Protein AF-A0A0B6ZRF8-F1 (afdb_monomer_lite)

Organism: NCBI:txid1028688

Secondary structure (DSSP, 8-state):
----PPP---SSPPPS-TT--EEEEEGGGTEEEEEEEETTEEEEEEEETTSS-EEEEEEEPPPS-GGG-S--EEEEEEEE-SS-EEEEEEETTEEEEE-TTSS-EEEEE-

Foldseek 3Di:
DDDDDDDADWPDDADPAPPQWEWDDDVVQQWIWIWGDDFQKIKIWIAHVNRPDIDIDIAGDDDPDPVPPRFGWRYWYWDDDPVAIWIWIQTPQWIWIAHPRNPDTDDTDD

Structure (mmCIF, N/CA/C/O backbone):
data_AF-A0A0B6ZRF8-F1
#
_entry.id   AF-A0A0B6ZRF8-F1
#
loop_
_atom_site.group_PDB
_atom_site.id
_atom_site.type_symbol
_atom_site.label_atom_id
_atom_site.label_alt_id
_atom_site.label_comp_id
_atom_site.label_asym_id
_atom_site.label_entity_id
_atom_site.label_seq_id
_atom_site.pdbx_PDB_ins_code
_atom_site.Cartn_x
_atom_site.Cartn_y
_atom_site.Cartn_z
_atom_site.occupancy
_atom_site.B_iso_or_equiv
_atom_site.auth_seq_id
_atom_site.auth_comp_id
_atom_site.auth_asym_id
_atom_site.auth_atom_id
_atom_site.pdbx_PDB_model_num
ATOM 1 N N . MET A 1 1 ? -26.288 -4.808 10.822 1.00 72.69 1 MET A N 1
ATOM 2 C CA . MET A 1 1 ? -26.408 -3.333 10.774 1.00 72.69 1 MET A CA 1
ATOM 3 C C . MET A 1 1 ? -25.100 -2.776 10.232 1.00 72.69 1 MET A C 1
ATOM 5 O O . MET A 1 1 ? -24.057 -3.217 10.697 1.00 72.69 1 MET A O 1
ATOM 9 N N . PHE A 1 2 ? -25.133 -1.889 9.236 1.00 82.50 2 PHE A N 1
ATOM 10 C CA . PHE A 1 2 ? -23.924 -1.229 8.728 1.00 82.50 2 PHE A CA 1
ATOM 11 C C . PHE A 1 2 ? -23.374 -0.268 9.793 1.00 82.50 2 PHE A C 1
ATOM 13 O O . PHE A 1 2 ? -24.139 0.514 10.357 1.00 82.50 2 PHE A O 1
ATOM 20 N N . ARG A 1 3 ? -22.069 -0.334 10.075 1.00 81.56 3 ARG A N 1
ATOM 21 C CA . ARG A 1 3 ? -21.357 0.650 10.900 1.00 81.56 3 ARG A CA 1
ATOM 22 C C . ARG A 1 3 ? -20.387 1.412 10.009 1.00 81.56 3 ARG A C 1
ATOM 24 O O . ARG A 1 3 ? -19.637 0.804 9.254 1.00 81.56 3 ARG A O 1
ATOM 31 N N . LYS A 1 4 ? -20.452 2.740 10.082 1.00 81.38 4 LYS A N 1
ATOM 32 C CA . LYS A 1 4 ? -19.541 3.631 9.371 1.00 81.38 4 LYS A CA 1
ATOM 33 C C . LYS A 1 4 ? -18.338 3.903 10.266 1.00 81.38 4 LYS A C 1
ATOM 35 O O . LYS A 1 4 ? -18.495 4.556 11.295 1.00 81.38 4 LYS A O 1
ATOM 40 N N . ASP A 1 5 ? -17.173 3.424 9.853 1.00 78.62 5 ASP A N 1
ATOM 41 C CA . ASP A 1 5 ? -15.917 3.714 10.540 1.00 78.62 5 ASP A CA 1
ATOM 42 C C . ASP A 1 5 ? -15.386 5.111 10.184 1.00 78.62 5 ASP A C 1
ATOM 44 O O . ASP A 1 5 ? -15.842 5.765 9.236 1.00 78.62 5 ASP A O 1
ATOM 48 N N . VAL A 1 6 ? -14.423 5.581 10.978 1.00 82.44 6 VAL A N 1
ATOM 49 C CA . VAL A 1 6 ? -13.755 6.871 10.776 1.00 82.44 6 VAL A CA 1
ATOM 50 C C . VAL A 1 6 ? -13.011 6.858 9.431 1.00 82.44 6 VAL A C 1
ATOM 52 O O . VAL A 1 6 ? -12.308 5.890 9.130 1.00 82.44 6 VAL A O 1
ATOM 55 N N . PRO A 1 7 ? -13.145 7.907 8.597 1.00 84.44 7 PRO A N 1
ATOM 56 C CA . PRO A 1 7 ? -12.428 7.975 7.331 1.00 84.44 7 PRO A CA 1
ATOM 57 C C . PRO A 1 7 ? -10.915 8.086 7.552 1.00 84.44 7 PRO A C 1
ATOM 59 O O . PRO A 1 7 ? -10.445 8.825 8.414 1.00 84.44 7 PRO A O 1
ATOM 62 N N . ILE A 1 8 ? -10.150 7.393 6.711 1.00 85.38 8 ILE A N 1
ATOM 63 C CA . ILE A 1 8 ? -8.686 7.431 6.718 1.00 85.38 8 ILE A CA 1
ATOM 64 C C . ILE A 1 8 ? -8.222 8.458 5.687 1.00 85.38 8 ILE A C 1
ATOM 66 O O . ILE A 1 8 ? -8.418 8.283 4.483 1.00 85.38 8 ILE A O 1
ATOM 70 N N . THR A 1 9 ? -7.592 9.533 6.155 1.00 83.12 9 THR A N 1
ATOM 71 C CA . THR A 1 9 ? -7.057 10.576 5.274 1.00 83.12 9 THR A CA 1
ATOM 72 C C . THR A 1 9 ? -5.797 10.088 4.563 1.00 83.12 9 THR A C 1
ATOM 74 O O . THR A 1 9 ? -4.871 9.572 5.187 1.00 83.12 9 THR A O 1
ATOM 77 N N . MET A 1 10 ? -5.731 10.302 3.249 1.00 80.81 10 MET A N 1
ATOM 78 C CA . MET A 1 10 ? -4.545 10.034 2.433 1.00 80.81 10 MET A CA 1
ATOM 79 C C . MET A 1 10 ? -3.969 11.336 1.877 1.00 80.81 10 MET A C 1
ATOM 81 O O . MET A 1 10 ? -4.696 12.294 1.631 1.00 80.81 10 MET A O 1
ATOM 85 N N . LYS A 1 11 ? -2.654 11.357 1.633 1.00 83.94 11 LYS A N 1
ATOM 86 C CA . LYS A 1 11 ? -1.958 12.532 1.078 1.00 83.94 11 LYS A CA 1
ATOM 87 C C . LYS A 1 11 ? -2.309 12.818 -0.386 1.00 83.94 11 LYS A C 1
ATOM 89 O O . LYS A 1 11 ? -2.065 13.919 -0.863 1.00 83.94 11 LYS A O 1
ATOM 94 N N . SER A 1 12 ? -2.831 11.832 -1.113 1.00 90.31 12 SER A N 1
ATOM 95 C CA . SER A 1 12 ? -3.210 11.972 -2.521 1.00 90.31 12 SER A CA 1
ATOM 96 C C . SER A 1 12 ? -4.337 11.006 -2.894 1.00 90.31 12 SER A C 1
ATOM 98 O O . SER A 1 12 ? -4.675 10.103 -2.127 1.00 90.31 12 SER A O 1
ATOM 100 N N . SER A 1 13 ? -4.946 11.230 -4.060 1.00 91.12 13 SER A N 1
ATOM 101 C CA . SER A 1 13 ? -6.065 10.435 -4.570 1.00 91.12 13 SER A CA 1
ATOM 102 C C . SER A 1 13 ? -5.639 9.045 -5.052 1.00 91.12 13 SER A C 1
ATOM 104 O O . SER A 1 13 ? -4.471 8.802 -5.346 1.00 91.12 13 SER A O 1
ATOM 106 N N . ALA A 1 14 ? -6.597 8.133 -5.191 1.00 94.12 14 ALA A N 1
ATOM 107 C CA . ALA A 1 14 ? -6.363 6.841 -5.825 1.00 94.12 14 ALA A CA 1
ATOM 108 C C . ALA A 1 14 ? -6.304 6.974 -7.357 1.00 94.12 14 ALA A C 1
ATOM 110 O O . ALA A 1 14 ? -7.119 7.678 -7.954 1.00 94.12 14 ALA A O 1
ATOM 111 N N . SER A 1 15 ? -5.386 6.255 -8.002 1.00 95.25 15 SER A N 1
ATOM 112 C CA . SER A 1 15 ? -5.455 5.989 -9.442 1.00 95.25 15 SER A CA 1
ATOM 113 C C . SER A 1 15 ? -6.697 5.163 -9.782 1.00 95.25 15 SER A C 1
ATOM 115 O O . SER A 1 15 ? -7.099 4.290 -9.006 1.00 95.25 15 SER A O 1
ATOM 117 N N . SER A 1 16 ? -7.245 5.377 -10.981 1.00 94.62 16 SER A N 1
ATOM 118 C CA . SER A 1 16 ? -8.311 4.540 -11.540 1.00 94.62 16 SER A CA 1
ATOM 119 C C . SER A 1 16 ? -7.724 3.225 -12.068 1.00 94.62 16 SER A C 1
ATOM 121 O O . SER A 1 16 ? -7.468 3.063 -13.258 1.00 94.62 16 SER A O 1
ATOM 123 N N . LEU A 1 17 ? -7.416 2.318 -11.141 1.00 94.25 17 LEU A N 1
ATOM 124 C CA . LEU A 1 17 ? -6.895 0.976 -11.396 1.00 94.25 17 LEU A CA 1
ATOM 125 C C . LEU A 1 17 ? -7.856 -0.050 -10.795 1.00 94.25 17 LEU A C 1
ATOM 127 O O . LEU A 1 17 ? -8.411 0.158 -9.712 1.00 94.25 17 LEU A O 1
ATOM 131 N N . CYS A 1 18 ? -8.032 -1.178 -11.478 1.00 92.19 18 CYS A N 1
ATOM 132 C CA . CYS A 1 18 ? -8.813 -2.285 -10.937 1.00 92.19 18 CYS A CA 1
ATOM 133 C C . CYS A 1 18 ? -8.136 -2.823 -9.668 1.00 92.19 18 CYS A C 1
ATOM 135 O O . CYS A 1 18 ? -6.920 -2.991 -9.637 1.00 92.19 18 CYS A O 1
ATOM 137 N N . ASN A 1 19 ? -8.918 -3.109 -8.622 1.00 91.94 19 ASN A N 1
ATOM 138 C CA . ASN A 1 19 ? -8.425 -3.701 -7.369 1.00 91.94 19 ASN A CA 1
ATOM 139 C C . ASN A 1 19 ? -7.272 -2.928 -6.689 1.00 91.94 19 ASN A C 1
ATOM 141 O O . ASN A 1 19 ? -6.426 -3.537 -6.023 1.00 91.94 19 ASN A O 1
ATOM 145 N N . ASN A 1 20 ? -7.258 -1.595 -6.833 1.00 95.56 20 ASN A N 1
ATOM 146 C CA . ASN A 1 20 ? -6.185 -0.717 -6.349 1.00 95.56 20 ASN A CA 1
ATOM 147 C C . ASN A 1 20 ? -6.035 -0.699 -4.815 1.00 95.56 20 ASN A C 1
ATOM 149 O O . ASN A 1 20 ? -4.945 -0.478 -4.295 1.00 95.56 20 ASN A O 1
ATOM 153 N N . LEU A 1 21 ? -7.114 -0.953 -4.071 1.00 95.06 21 LEU A N 1
ATOM 154 C CA . LEU A 1 21 ? -7.039 -1.048 -2.617 1.00 95.06 21 LEU A CA 1
ATOM 155 C C . LEU A 1 21 ? -6.389 -2.374 -2.201 1.00 95.06 21 LEU A C 1
ATOM 157 O O . LEU A 1 21 ? -6.848 -3.463 -2.561 1.00 95.06 21 LEU A O 1
ATOM 161 N N . SER A 1 22 ? -5.330 -2.286 -1.405 1.00 96.38 22 SER A N 1
ATOM 162 C CA . SER A 1 22 ? -4.766 -3.413 -0.670 1.00 96.38 22 SER A CA 1
ATOM 163 C C . SER A 1 22 ? -4.874 -3.165 0.823 1.00 96.38 22 SER A C 1
ATOM 165 O O . SER A 1 22 ? -4.655 -2.045 1.277 1.00 96.38 22 SER A O 1
ATOM 167 N N . VAL A 1 23 ? -5.175 -4.219 1.578 1.00 94.69 23 VAL A N 1
ATOM 168 C CA . VAL A 1 23 ? -5.328 -4.168 3.034 1.00 94.69 23 VAL A CA 1
ATOM 169 C C . VAL A 1 23 ? -4.451 -5.244 3.661 1.00 94.69 23 VAL A C 1
ATOM 171 O O . VAL A 1 23 ? -4.429 -6.375 3.180 1.00 94.69 23 VAL A O 1
ATOM 174 N N . TYR A 1 24 ? -3.734 -4.893 4.723 1.00 95.50 24 TYR A N 1
ATOM 175 C CA . TYR A 1 24 ? -2.912 -5.810 5.503 1.00 95.50 24 TYR A CA 1
ATOM 176 C C . TYR A 1 24 ? -3.113 -5.583 6.999 1.00 95.50 24 TYR A C 1
ATOM 178 O O . TYR A 1 24 ? -2.835 -4.506 7.529 1.00 95.50 24 TYR A O 1
ATOM 186 N N . VAL A 1 25 ? -3.610 -6.618 7.672 1.00 94.00 25 VAL A N 1
ATOM 187 C CA . VAL A 1 25 ? -3.986 -6.592 9.087 1.00 94.00 25 VAL A CA 1
ATOM 188 C C . VAL A 1 25 ? -2.893 -7.269 9.908 1.00 94.00 25 VAL A C 1
ATOM 190 O O . VAL A 1 25 ? -2.612 -8.445 9.698 1.00 94.00 25 VAL A O 1
ATOM 193 N N . LEU A 1 26 ? -2.302 -6.549 10.864 1.00 92.12 26 LEU A N 1
ATOM 194 C CA . LEU A 1 26 ? -1.451 -7.141 11.900 1.00 92.12 26 LEU A CA 1
ATOM 195 C C . LEU A 1 26 ? -2.225 -7.145 13.212 1.00 92.12 26 LEU A C 1
ATOM 197 O O . LEU A 1 26 ? -2.161 -6.188 13.989 1.00 92.12 26 LEU A O 1
ATOM 201 N N . SER A 1 27 ? -2.939 -8.238 13.465 1.00 88.69 27 SER A N 1
ATOM 202 C CA . SER A 1 27 ? -3.758 -8.402 14.670 1.00 88.69 27 SER A CA 1
ATOM 203 C C . SER A 1 27 ? -2.935 -8.273 15.954 1.00 88.69 27 SER A C 1
ATOM 205 O O . SER A 1 27 ? -3.363 -7.598 16.887 1.00 88.69 27 SER A O 1
ATOM 207 N N . GLU A 1 28 ? -1.719 -8.828 15.975 1.00 90.38 28 GLU A N 1
ATOM 208 C CA . GLU A 1 28 ? -0.796 -8.759 17.121 1.00 90.38 28 GLU A CA 1
ATOM 209 C C . GLU A 1 28 ? -0.420 -7.321 17.498 1.00 90.38 28 GLU A C 1
ATOM 211 O O . GLU A 1 28 ? -0.221 -7.011 18.669 1.00 90.38 28 GLU A O 1
ATOM 216 N N . LYS A 1 29 ? -0.366 -6.424 16.505 1.00 90.12 29 LYS A N 1
ATOM 217 C CA . LYS A 1 29 ? -0.043 -5.004 16.690 1.00 90.12 29 LYS A CA 1
ATOM 218 C C . LYS A 1 29 ? -1.276 -4.104 16.712 1.00 90.12 29 LYS A C 1
ATOM 220 O O . LYS A 1 29 ? -1.121 -2.889 16.767 1.00 90.12 29 LYS A O 1
ATOM 225 N N . ARG A 1 30 ? -2.488 -4.675 16.637 1.00 92.19 30 ARG A N 1
ATOM 226 C CA . ARG A 1 30 ? -3.750 -3.927 16.492 1.00 92.19 30 ARG A CA 1
ATOM 227 C C . ARG A 1 30 ? -3.665 -2.868 15.386 1.00 92.19 30 ARG A C 1
ATOM 229 O O . ARG A 1 30 ? -4.105 -1.732 15.557 1.00 92.19 30 ARG A O 1
ATOM 236 N N . GLN A 1 31 ? -3.075 -3.248 14.251 1.00 92.69 31 GLN A N 1
ATOM 237 C CA . GLN A 1 31 ? -2.728 -2.331 13.167 1.00 92.69 31 GLN A CA 1
ATOM 238 C C . GLN A 1 31 ? -3.360 -2.764 11.840 1.00 92.69 31 GLN A C 1
ATOM 240 O O . GLN A 1 31 ? -3.301 -3.932 11.451 1.00 92.69 31 GLN A O 1
ATOM 245 N N . LEU A 1 32 ? -3.922 -1.794 11.126 1.00 93.31 32 LEU A N 1
ATOM 246 C CA . LEU A 1 32 ? -4.490 -1.910 9.789 1.00 93.31 32 LEU A CA 1
ATOM 247 C C . LEU A 1 32 ? -3.640 -1.091 8.823 1.00 93.31 32 LEU A C 1
ATOM 249 O O . LEU A 1 32 ? -3.441 0.104 9.022 1.00 93.31 32 LEU A O 1
ATOM 253 N N . ASN A 1 33 ? -3.139 -1.722 7.770 1.00 94.31 33 ASN A N 1
ATOM 254 C CA . ASN A 1 33 ? -2.362 -1.048 6.739 1.00 94.31 33 ASN A CA 1
ATOM 255 C C . ASN A 1 33 ? -3.136 -1.063 5.434 1.00 94.31 33 ASN A C 1
ATOM 257 O O . ASN A 1 33 ? -3.636 -2.102 5.008 1.00 94.31 33 ASN A O 1
ATOM 261 N N . TYR A 1 34 ? -3.195 0.090 4.789 1.00 94.62 34 TYR A N 1
ATOM 262 C CA . TYR A 1 34 ? -3.857 0.293 3.514 1.00 94.62 34 TYR A CA 1
ATOM 263 C C . TYR A 1 34 ? -2.826 0.771 2.514 1.00 94.62 34 TYR A C 1
ATOM 265 O O . TYR A 1 34 ? -2.047 1.662 2.835 1.00 94.62 34 TYR A O 1
ATOM 273 N N . ALA A 1 35 ? -2.816 0.195 1.318 1.00 95.94 35 ALA A N 1
ATOM 274 C CA . ALA A 1 35 ? -1.987 0.658 0.215 1.00 95.94 35 ALA A CA 1
ATOM 275 C C . ALA A 1 35 ? -2.869 0.954 -0.991 1.00 95.94 35 ALA A C 1
ATOM 277 O O . ALA A 1 35 ? -3.758 0.168 -1.324 1.00 95.94 35 ALA A O 1
ATOM 278 N N . VAL A 1 36 ? -2.612 2.096 -1.622 1.00 96.25 36 VAL A N 1
ATOM 279 C CA . VAL A 1 36 ? -3.326 2.565 -2.808 1.00 96.25 36 VAL A CA 1
ATOM 280 C C . VAL A 1 36 ? -2.337 3.243 -3.746 1.00 96.25 36 VAL A C 1
ATOM 282 O O . VAL A 1 36 ? -1.591 4.138 -3.345 1.00 96.25 36 VAL A O 1
ATOM 285 N N . VAL A 1 37 ? -2.350 2.852 -5.014 1.00 96.62 37 VAL A N 1
ATOM 286 C CA . VAL A 1 37 ? -1.526 3.463 -6.057 1.00 96.62 37 VAL A CA 1
ATOM 287 C C . VAL A 1 37 ? -2.049 4.857 -6.407 1.00 96.62 37 VAL A C 1
ATOM 289 O O . VAL A 1 37 ? -3.252 5.039 -6.612 1.00 96.62 37 VAL A O 1
ATOM 292 N N . HIS A 1 38 ? -1.129 5.814 -6.532 1.00 94.56 38 HIS A N 1
ATOM 293 C CA . HIS A 1 38 ? -1.320 7.158 -7.072 1.00 94.56 38 HIS A CA 1
ATOM 294 C C . HIS A 1 38 ? -0.246 7.448 -8.129 1.00 94.56 38 HIS A C 1
ATOM 296 O O . HIS A 1 38 ? 0.886 7.804 -7.803 1.00 94.56 38 HIS A O 1
ATOM 302 N N . LYS A 1 39 ? -0.600 7.332 -9.411 1.00 91.75 39 LYS A N 1
ATOM 303 C CA . LYS A 1 39 ? 0.320 7.478 -10.553 1.00 91.75 39 LYS A CA 1
ATOM 304 C C . LYS A 1 39 ? 1.559 6.573 -10.401 1.00 91.75 39 LYS A C 1
ATOM 306 O O . LYS A 1 39 ? 1.436 5.358 -10.480 1.00 91.75 39 LYS A O 1
ATOM 311 N N . SER A 1 40 ? 2.735 7.158 -10.176 1.00 91.12 40 SER A N 1
ATOM 312 C CA . SER A 1 40 ? 4.017 6.467 -9.977 1.00 91.12 40 SER A CA 1
ATOM 313 C C . SER A 1 40 ? 4.363 6.204 -8.505 1.00 91.12 40 SER A C 1
ATOM 315 O O . SER A 1 40 ? 5.478 5.791 -8.184 1.00 91.12 40 SER A O 1
ATOM 317 N N . LEU A 1 41 ? 3.439 6.519 -7.598 1.00 93.50 41 LEU A N 1
ATOM 318 C CA . LEU A 1 41 ? 3.601 6.442 -6.152 1.00 93.50 41 LEU A CA 1
ATOM 319 C C . LEU A 1 41 ? 2.601 5.454 -5.560 1.00 93.50 41 LEU A C 1
ATOM 321 O O . LEU A 1 41 ? 1.556 5.168 -6.145 1.00 93.50 41 LEU A O 1
ATOM 325 N N . VAL A 1 42 ? 2.880 5.001 -4.344 1.00 95.56 42 VAL A N 1
ATOM 326 C CA . VAL A 1 42 ? 1.928 4.247 -3.525 1.00 95.56 42 VAL A CA 1
ATOM 327 C C . VAL A 1 42 ? 1.738 4.973 -2.206 1.00 95.56 42 VAL A C 1
ATOM 329 O O . VAL A 1 42 ? 2.698 5.206 -1.475 1.00 95.56 42 VAL A O 1
ATOM 332 N N . ASN A 1 43 ? 0.501 5.347 -1.894 1.00 95.06 43 ASN A N 1
ATOM 333 C CA . ASN A 1 43 ? 0.147 5.831 -0.567 1.00 95.06 43 ASN A CA 1
ATOM 334 C C . ASN A 1 43 ? -0.040 4.628 0.343 1.00 95.06 43 ASN A C 1
ATOM 336 O O . ASN A 1 43 ? -0.815 3.732 0.0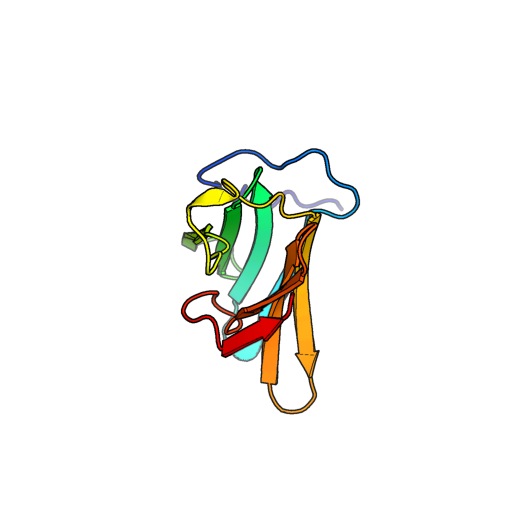14 1.00 95.06 43 ASN A O 1
ATOM 340 N N . VAL A 1 44 ? 0.635 4.640 1.487 1.00 94.81 44 VAL A N 1
ATOM 341 C CA . VAL A 1 44 ? 0.423 3.674 2.558 1.00 94.81 44 VAL A CA 1
ATOM 342 C C . VAL A 1 44 ? -0.099 4.412 3.780 1.00 94.81 44 VAL A C 1
ATOM 344 O O . VAL A 1 44 ? 0.521 5.374 4.234 1.00 94.81 44 VAL A O 1
ATOM 347 N N 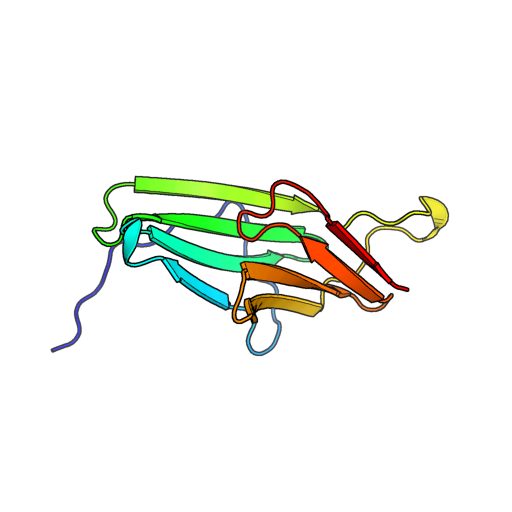. ALA A 1 45 ? -1.241 3.973 4.297 1.00 93.44 45 ALA A N 1
ATOM 348 C CA . ALA A 1 45 ? -1.816 4.461 5.540 1.00 93.44 45 ALA A CA 1
ATOM 349 C C . ALA A 1 45 ? -1.797 3.341 6.581 1.00 93.44 45 ALA A C 1
ATOM 351 O O . ALA A 1 45 ? -2.333 2.264 6.339 1.00 93.44 45 ALA A O 1
ATOM 352 N N . CYS A 1 46 ? -1.192 3.608 7.731 1.00 92.88 46 CYS A N 1
ATOM 353 C CA . CYS A 1 46 ? -1.144 2.716 8.878 1.00 92.88 46 CYS A CA 1
ATOM 354 C C . CYS A 1 46 ? -2.074 3.284 9.951 1.00 92.88 46 CYS A C 1
ATOM 356 O O . CYS A 1 46 ? -1.801 4.354 10.498 1.00 92.88 46 CYS A O 1
ATOM 358 N N . ALA A 1 47 ? -3.168 2.586 10.227 1.00 92.06 47 ALA A N 1
ATOM 359 C CA . ALA A 1 47 ? -4.164 2.948 11.222 1.00 92.06 47 ALA A CA 1
ATOM 360 C C . ALA A 1 47 ? -4.176 1.944 12.378 1.00 92.06 47 ALA A C 1
ATOM 362 O O . ALA A 1 47 ? -3.874 0.765 12.188 1.00 92.06 47 ALA A O 1
ATOM 363 N N . THR A 1 48 ? -4.558 2.379 13.573 1.00 91.06 48 THR A N 1
ATOM 364 C CA . THR A 1 48 ? -4.929 1.448 14.648 1.00 91.06 48 THR A CA 1
ATOM 365 C C . THR A 1 48 ? -6.296 0.823 14.365 1.00 91.06 48 THR A C 1
ATOM 367 O O . THR A 1 48 ? -7.138 1.419 13.696 1.00 91.06 48 THR A O 1
ATOM 370 N N . THR A 1 49 ? -6.551 -0.386 14.872 1.00 87.62 49 THR A N 1
ATOM 371 C CA . THR A 1 49 ? -7.834 -1.091 14.659 1.00 87.62 49 THR A CA 1
ATOM 372 C C . THR A 1 49 ? -9.041 -0.377 15.265 1.00 87.62 49 THR A C 1
ATOM 374 O O . THR A 1 49 ? -10.168 -0.672 14.890 1.00 87.62 49 THR A O 1
ATOM 377 N N . ASP A 1 50 ? -8.819 0.535 16.211 1.00 85.00 50 ASP A N 1
ATOM 378 C CA . ASP A 1 50 ? -9.848 1.396 16.803 1.00 85.00 50 ASP A CA 1
ATOM 379 C C . ASP A 1 50 ? -10.009 2.745 16.074 1.00 85.00 50 ASP A C 1
ATOM 381 O O . ASP A 1 50 ? -10.850 3.555 16.456 1.00 85.00 50 ASP A O 1
ATOM 385 N N . GLY A 1 51 ? -9.205 3.002 15.035 1.00 80.19 51 GLY A N 1
ATOM 386 C CA . GLY A 1 51 ? -9.251 4.224 14.232 1.00 80.19 51 GLY A CA 1
ATOM 387 C C . GLY A 1 51 ? -8.753 5.488 14.939 1.00 80.19 51 GLY A C 1
ATOM 388 O O . GLY A 1 51 ? -8.898 6.577 14.388 1.00 80.19 51 GLY A O 1
ATOM 389 N N . THR A 1 52 ? -8.171 5.375 16.138 1.00 86.00 52 THR A N 1
ATOM 390 C CA . THR A 1 52 ? -7.726 6.534 16.936 1.00 86.00 52 THR A CA 1
ATOM 391 C C . THR A 1 52 ? -6.491 7.223 16.365 1.00 86.00 52 THR A C 1
ATOM 393 O O . THR A 1 52 ? -6.321 8.430 16.539 1.00 86.00 52 THR A O 1
ATOM 396 N N . SER A 1 53 ? -5.633 6.479 15.665 1.00 89.12 53 SER A N 1
ATOM 397 C CA . SER A 1 53 ? -4.431 7.019 15.041 1.00 89.12 53 SER A CA 1
ATOM 398 C C . SER A 1 53 ? -4.301 6.547 13.601 1.00 89.12 53 SER A C 1
ATOM 400 O O . SER A 1 53 ? -4.588 5.396 13.274 1.00 89.12 53 SER A O 1
ATOM 402 N N . VAL A 1 54 ? -3.850 7.460 12.740 1.00 90.00 54 VAL A N 1
ATOM 403 C CA . VAL A 1 54 ? -3.538 7.190 11.338 1.00 90.00 54 VAL A CA 1
ATOM 404 C C . VAL A 1 54 ? -2.229 7.883 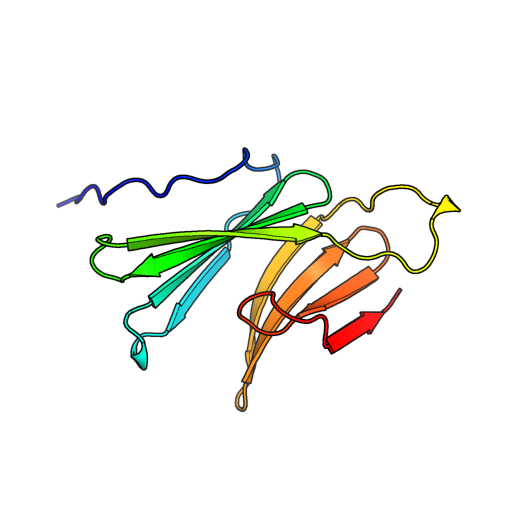10.997 1.00 90.00 54 VAL A C 1
ATOM 406 O O . VAL A 1 54 ? -2.077 9.087 11.193 1.00 90.00 54 VAL A O 1
ATOM 409 N N . THR A 1 55 ? -1.289 7.131 10.438 1.00 91.06 55 THR A N 1
ATOM 410 C CA . THR A 1 55 ? -0.032 7.655 9.900 1.00 91.06 55 THR A CA 1
ATOM 411 C C . THR A 1 55 ? 0.057 7.336 8.415 1.00 91.06 55 THR A C 1
ATOM 413 O O . THR A 1 55 ? -0.258 6.231 7.983 1.00 91.06 55 THR A O 1
ATOM 416 N N . GLY A 1 56 ? 0.440 8.325 7.607 1.00 91.00 56 GLY A N 1
ATOM 417 C CA . GLY A 1 56 ? 0.477 8.204 6.151 1.00 91.00 56 GLY A CA 1
ATOM 418 C C . GLY A 1 56 ? 1.878 8.411 5.591 1.00 91.00 56 GLY A C 1
ATOM 419 O O . GLY A 1 56 ? 2.529 9.421 5.881 1.00 91.00 56 GLY A O 1
ATOM 420 N N . ARG A 1 57 ? 2.314 7.508 4.714 1.00 91.56 57 ARG A N 1
ATOM 421 C CA . ARG A 1 57 ? 3.564 7.618 3.953 1.00 91.56 57 ARG A CA 1
ATOM 422 C C . ARG A 1 57 ? 3.327 7.418 2.460 1.00 91.56 57 ARG A C 1
ATOM 424 O O . ARG A 1 57 ? 2.320 6.855 2.044 1.00 91.56 57 ARG A O 1
ATOM 431 N N . GLN A 1 58 ? 4.277 7.880 1.658 1.00 93.88 58 GLN A N 1
ATOM 432 C CA . GLN A 1 58 ? 4.309 7.625 0.222 1.00 93.88 58 GLN A CA 1
ATOM 433 C C . GLN A 1 58 ? 5.559 6.824 -0.109 1.00 93.88 58 GLN A C 1
ATOM 435 O O . GLN A 1 58 ? 6.643 7.127 0.389 1.00 93.88 58 GLN A O 1
ATOM 440 N N . ILE A 1 59 ? 5.387 5.797 -0.929 1.00 94.00 59 ILE A N 1
ATOM 441 C CA . ILE A 1 59 ? 6.463 4.971 -1.455 1.00 94.00 59 ILE A CA 1
ATOM 442 C C . ILE A 1 59 ? 6.654 5.370 -2.911 1.00 94.00 59 ILE A C 1
ATOM 444 O O . ILE A 1 59 ? 5.708 5.358 -3.701 1.00 94.00 59 ILE A O 1
ATOM 448 N N . VAL A 1 60 ? 7.881 5.759 -3.238 1.00 91.38 60 VAL A N 1
ATOM 449 C CA . VAL A 1 60 ? 8.302 6.090 -4.598 1.00 91.38 60 VAL A CA 1
ATOM 450 C C . VAL A 1 60 ? 8.919 4.836 -5.205 1.00 91.38 60 VAL A C 1
ATOM 452 O O . VAL A 1 60 ? 9.862 4.289 -4.631 1.00 91.38 60 VAL A O 1
ATOM 455 N N . CYS A 1 61 ? 8.416 4.393 -6.358 1.00 86.31 61 CYS A N 1
ATOM 456 C CA . CYS A 1 61 ? 9.082 3.341 -7.121 1.00 86.31 61 CYS A CA 1
ATOM 457 C C . CYS A 1 61 ? 10.425 3.879 -7.628 1.00 86.31 61 CYS A C 1
ATOM 459 O O . CYS A 1 61 ? 10.465 4.890 -8.332 1.00 86.31 61 CYS A O 1
ATOM 461 N N . LYS A 1 62 ? 11.525 3.233 -7.239 1.00 78.75 62 LYS A N 1
ATOM 462 C CA . LYS A 1 62 ? 12.875 3.660 -7.620 1.00 78.75 62 LYS A CA 1
ATOM 463 C C . LYS A 1 62 ? 13.263 2.971 -8.919 1.00 78.75 62 LYS A C 1
ATOM 465 O O . LYS A 1 62 ? 13.251 1.749 -8.970 1.00 78.75 62 LYS A O 1
ATOM 470 N N . GLU A 1 63 ? 13.605 3.735 -9.946 1.00 73.38 63 GLU A N 1
ATOM 471 C CA . GLU A 1 63 ? 14.168 3.190 -11.184 1.00 73.38 63 GLU A CA 1
ATOM 472 C C . GLU A 1 63 ? 15.696 3.350 -11.176 1.00 73.38 63 GLU A C 1
ATOM 474 O O . GLU A 1 63 ? 16.184 4.383 -10.705 1.00 73.38 63 GLU A O 1
ATOM 479 N N . PRO A 1 64 ? 16.468 2.380 -11.701 1.00 65.94 64 PRO A N 1
ATOM 480 C CA . PRO A 1 64 ? 17.924 2.501 -11.808 1.00 65.94 64 PRO A CA 1
ATOM 481 C C . PRO A 1 64 ? 18.365 3.603 -12.783 1.00 65.94 64 PRO A C 1
ATOM 483 O O . PRO A 1 64 ? 19.464 4.138 -12.658 1.00 65.94 64 PRO A O 1
ATOM 486 N N . SER A 1 65 ? 17.522 3.941 -13.764 1.00 67.31 65 SER A N 1
ATOM 487 C CA . SER A 1 65 ? 17.838 4.883 -14.839 1.00 67.31 65 SER A CA 1
ATOM 488 C C . SER A 1 65 ? 16.918 6.108 -14.792 1.00 67.31 65 SER A C 1
ATOM 490 O O . SER A 1 65 ? 15.695 6.015 -14.879 1.00 67.31 65 SER A O 1
ATOM 492 N N . VAL A 1 66 ? 17.531 7.292 -14.698 1.00 63.56 66 VAL A N 1
ATOM 493 C CA . VAL A 1 66 ? 16.833 8.593 -14.698 1.00 63.56 66 VAL A CA 1
ATOM 494 C C . VAL A 1 66 ? 16.256 8.924 -16.084 1.00 63.56 66 VAL A C 1
ATOM 496 O O . VAL A 1 66 ? 15.322 9.713 -16.210 1.00 63.56 66 VAL A O 1
ATOM 499 N N . THR A 1 67 ? 16.776 8.293 -17.140 1.00 69.31 67 THR A N 1
ATOM 500 C CA . THR A 1 67 ? 16.419 8.581 -18.536 1.00 69.31 67 THR A CA 1
ATOM 501 C C . THR A 1 67 ? 15.029 8.099 -18.939 1.00 69.31 67 THR A C 1
ATOM 503 O O . THR A 1 67 ? 14.487 8.602 -19.917 1.00 69.31 67 THR A O 1
ATOM 506 N N . GLN A 1 68 ? 14.421 7.167 -18.201 1.00 68.75 68 GLN A N 1
ATOM 507 C CA . GLN A 1 68 ? 13.126 6.595 -18.581 1.00 68.75 68 GL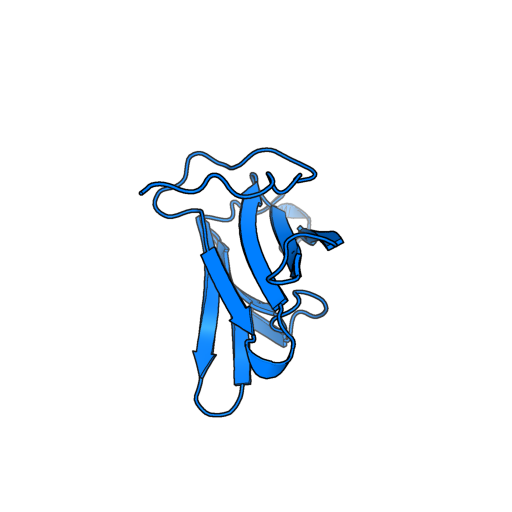N A CA 1
ATOM 508 C C . GLN A 1 68 ? 11.915 7.291 -17.936 1.00 68.75 68 GLN A C 1
ATOM 510 O O . GLN A 1 68 ? 10.778 6.899 -18.189 1.00 68.75 68 GLN A O 1
ATOM 515 N N . GLY A 1 69 ? 12.104 8.333 -17.122 1.00 77.12 69 GLY A N 1
ATOM 516 C CA . GLY A 1 69 ? 10.999 8.987 -16.412 1.00 77.12 69 GLY A CA 1
ATOM 517 C C . GLY A 1 69 ? 10.330 8.089 -15.358 1.00 77.12 69 GLY A C 1
ATOM 518 O O . GLY A 1 69 ? 10.738 6.947 -15.129 1.00 77.12 69 GLY A O 1
ATOM 519 N N . LEU A 1 70 ? 9.299 8.621 -14.692 1.00 82.50 70 LEU A N 1
ATOM 520 C CA . LEU A 1 70 ? 8.626 7.950 -13.573 1.00 82.50 70 LEU A CA 1
ATOM 521 C C . LEU A 1 70 ? 7.847 6.705 -14.040 1.00 82.50 70 LEU A C 1
ATOM 523 O O . LEU A 1 70 ? 7.062 6.807 -14.985 1.00 82.50 70 LEU A O 1
ATOM 527 N N . PRO A 1 71 ? 8.010 5.545 -13.378 1.00 85.81 71 PRO A N 1
ATOM 528 C CA . PRO A 1 71 ? 7.325 4.327 -13.783 1.00 85.81 71 PRO A CA 1
ATOM 529 C C . PRO A 1 71 ? 5.832 4.401 -13.466 1.00 85.81 71 PRO A C 1
ATOM 531 O O . PRO A 1 71 ? 5.418 4.942 -12.439 1.00 85.81 71 PRO A O 1
ATOM 534 N N . PHE A 1 72 ? 5.011 3.805 -14.327 1.00 89.38 72 PHE A N 1
ATOM 535 C CA . PHE A 1 72 ? 3.593 3.626 -14.046 1.00 89.38 72 PHE A CA 1
ATOM 536 C C . PHE A 1 72 ? 3.406 2.414 -13.130 1.00 89.38 72 PHE A C 1
ATOM 538 O O . PHE A 1 72 ? 3.650 1.275 -13.541 1.00 89.38 72 PHE A O 1
ATOM 545 N N . VAL A 1 73 ? 2.995 2.661 -11.884 1.00 94.56 73 VAL A N 1
ATOM 546 C CA . VAL A 1 73 ? 2.681 1.596 -10.929 1.00 94.56 73 VAL A CA 1
ATOM 547 C C . VAL A 1 73 ? 1.301 1.043 -11.273 1.00 94.56 73 VAL A C 1
ATOM 549 O O . VAL A 1 73 ? 0.335 1.786 -11.424 1.00 94.56 73 VAL A O 1
ATOM 552 N N . MET A 1 74 ? 1.215 -0.275 -11.406 1.00 95.19 74 MET A N 1
ATOM 553 C CA . MET A 1 74 ? -0.007 -0.989 -11.774 1.00 95.19 74 MET A CA 1
ATOM 554 C C . MET A 1 74 ? -0.689 -1.620 -10.563 1.00 95.19 74 MET A C 1
ATOM 556 O O . MET A 1 74 ? -1.912 -1.732 -10.540 1.00 95.19 74 MET A O 1
ATOM 560 N N . GLN A 1 75 ? 0.083 -2.034 -9.556 1.00 95.88 75 GLN A N 1
ATOM 561 C CA . GLN A 1 75 ? -0.462 -2.694 -8.377 1.00 95.88 75 GLN A CA 1
ATOM 562 C C . GLN A 1 75 ? 0.461 -2.534 -7.170 1.00 95.88 75 GLN A C 1
ATOM 564 O O . GLN A 1 75 ? 1.683 -2.515 -7.304 1.00 95.88 75 GLN A O 1
ATOM 569 N N . ALA A 1 76 ? -0.145 -2.478 -5.988 1.00 97.12 76 ALA A N 1
ATOM 570 C CA . ALA A 1 76 ? 0.519 -2.624 -4.701 1.00 97.12 76 ALA A CA 1
ATOM 571 C C . ALA A 1 76 ? -0.228 -3.698 -3.904 1.00 97.12 76 ALA A C 1
ATOM 573 O O . ALA A 1 76 ? -1.446 -3.593 -3.745 1.00 97.12 76 ALA A O 1
ATOM 574 N N . LYS A 1 77 ? 0.463 -4.737 -3.427 1.00 97.38 77 LYS A N 1
ATOM 575 C CA . LYS A 1 77 ? -0.137 -5.786 -2.586 1.00 97.38 77 LYS A CA 1
ATOM 576 C C . LYS A 1 77 ? 0.805 -6.226 -1.483 1.00 97.38 77 LYS A C 1
ATOM 578 O O . LYS A 1 77 ? 2.009 -6.338 -1.699 1.00 97.38 77 LYS A O 1
ATOM 583 N N . TRP A 1 78 ? 0.233 -6.549 -0.328 1.00 97.38 78 TRP A N 1
ATOM 584 C CA . TRP A 1 78 ? 0.952 -7.331 0.668 1.00 97.38 78 TRP A CA 1
ATOM 585 C C . TRP A 1 78 ? 0.904 -8.810 0.311 1.00 97.38 78 TRP A C 1
ATOM 587 O O . TRP A 1 78 ? -0.172 -9.360 0.085 1.00 97.38 78 TRP A O 1
ATOM 597 N N . ILE A 1 79 ? 2.073 -9.439 0.279 1.00 96.69 79 ILE A N 1
ATOM 598 C CA . ILE A 1 79 ? 2.235 -10.878 0.108 1.00 96.69 79 ILE A CA 1
ATOM 599 C C . ILE A 1 79 ? 2.652 -11.454 1.455 1.00 96.69 79 ILE A C 1
ATOM 601 O O . ILE A 1 79 ? 3.688 -11.075 2.003 1.00 96.69 79 ILE A O 1
ATOM 605 N N . ILE A 1 80 ? 1.823 -12.343 1.996 1.00 95.12 80 ILE A N 1
ATOM 606 C CA . ILE A 1 80 ? 2.070 -13.012 3.273 1.00 95.12 80 ILE A CA 1
ATOM 607 C C . ILE A 1 80 ? 2.714 -14.361 2.965 1.00 95.12 80 ILE A C 1
ATOM 609 O O . ILE A 1 80 ? 2.082 -15.236 2.375 1.00 95.12 80 ILE A O 1
ATOM 613 N N . LEU A 1 81 ? 3.981 -14.510 3.337 1.00 94.31 81 LEU A N 1
ATOM 614 C CA . LEU A 1 81 ? 4.720 -15.766 3.264 1.00 94.31 81 LEU A CA 1
ATOM 615 C C . LEU A 1 81 ? 4.798 -16.391 4.666 1.00 94.31 81 LEU A C 1
ATOM 617 O O . LEU A 1 81 ? 4.630 -15.678 5.657 1.00 94.31 81 LEU A O 1
ATOM 621 N N . PRO A 1 82 ? 5.117 -17.694 4.788 1.00 94.62 82 PRO A N 1
ATOM 622 C CA . PRO A 1 82 ? 5.182 -18.362 6.089 1.00 94.62 82 PRO A CA 1
ATOM 623 C C . PRO A 1 82 ? 6.134 -17.711 7.105 1.00 94.62 82 PRO A C 1
ATOM 625 O O . PRO A 1 82 ? 5.867 -17.751 8.299 1.00 94.62 82 PRO A O 1
ATOM 628 N N . SER A 1 83 ? 7.240 -17.117 6.646 1.00 93.62 83 SER A N 1
ATOM 629 C CA . SER A 1 83 ? 8.273 -16.531 7.515 1.00 93.62 83 SER A CA 1
ATOM 630 C C . SER A 1 83 ? 8.251 -15.005 7.593 1.00 93.62 83 SER A C 1
ATOM 632 O O . SER A 1 83 ? 8.876 -14.435 8.485 1.00 93.62 83 SER A O 1
ATOM 634 N N . ARG A 1 84 ? 7.583 -14.323 6.654 1.00 93.38 84 ARG A N 1
ATOM 635 C CA . ARG A 1 84 ? 7.547 -12.856 6.586 1.00 93.38 84 ARG A CA 1
ATOM 636 C C . ARG A 1 84 ? 6.413 -12.356 5.702 1.00 93.38 84 ARG A C 1
ATOM 638 O O . ARG A 1 84 ? 5.989 -13.032 4.771 1.00 93.38 84 ARG A O 1
ATOM 645 N N . SER A 1 85 ? 6.021 -11.110 5.917 1.00 95.38 85 SER A N 1
ATOM 646 C CA . SER A 1 85 ? 5.164 -10.370 4.990 1.00 95.38 85 SER A CA 1
ATOM 647 C C . SER A 1 85 ? 5.998 -9.396 4.168 1.00 95.38 85 SER A C 1
ATOM 649 O O . SER A 1 85 ? 7.014 -8.890 4.642 1.00 95.38 85 SER A O 1
ATOM 651 N N . LEU A 1 86 ? 5.567 -9.131 2.942 1.00 97.00 86 LEU A N 1
ATOM 652 C CA . LEU A 1 86 ? 6.254 -8.280 1.974 1.00 97.00 86 LEU A CA 1
ATOM 653 C C . LEU A 1 86 ? 5.269 -7.310 1.346 1.00 97.00 86 LEU A C 1
ATOM 655 O O . LEU A 1 86 ? 4.118 -7.677 1.129 1.00 97.00 86 LEU A O 1
ATOM 659 N N . LEU A 1 87 ? 5.723 -6.110 0.998 1.00 97.31 87 LEU A N 1
ATOM 660 C CA . LEU A 1 87 ? 4.957 -5.209 0.145 1.00 97.31 87 LEU A CA 1
ATOM 661 C C . LEU A 1 87 ? 5.517 -5.276 -1.277 1.00 97.31 87 LEU A C 1
ATOM 663 O O . LEU A 1 87 ? 6.657 -4.895 -1.518 1.00 97.31 87 LEU A O 1
ATOM 667 N N . VAL A 1 88 ? 4.716 -5.766 -2.217 1.00 97.00 88 VAL A N 1
ATOM 668 C CA . VAL A 1 88 ? 5.103 -5.937 -3.620 1.00 97.00 88 VAL A CA 1
ATOM 669 C C . VAL A 1 88 ? 4.422 -4.877 -4.470 1.00 97.00 88 VAL A C 1
ATOM 671 O O . VAL A 1 88 ? 3.195 -4.740 -4.448 1.00 97.00 88 VAL A O 1
ATOM 674 N N . LEU A 1 89 ? 5.231 -4.139 -5.223 1.00 95.88 89 LEU A N 1
ATOM 675 C CA . LEU A 1 89 ? 4.802 -3.162 -6.210 1.00 95.88 89 LEU A CA 1
ATOM 676 C C . LEU A 1 89 ? 5.109 -3.696 -7.605 1.00 95.88 89 LEU A C 1
ATOM 678 O O . LEU A 1 89 ? 6.238 -4.095 -7.884 1.00 95.88 89 LEU A O 1
ATOM 682 N N . THR A 1 90 ? 4.119 -3.676 -8.487 1.00 95.00 90 THR A N 1
ATOM 683 C CA . THR A 1 90 ? 4.308 -4.018 -9.899 1.00 95.00 90 THR A CA 1
ATOM 684 C C . THR A 1 90 ? 4.204 -2.756 -10.735 1.00 95.00 90 THR A C 1
ATOM 686 O O . THR A 1 90 ? 3.262 -1.974 -10.578 1.00 95.00 90 THR A O 1
ATOM 689 N N . THR A 1 91 ? 5.142 -2.568 -11.648 1.00 92.44 91 THR A N 1
ATOM 690 C CA . THR A 1 91 ? 5.135 -1.489 -12.633 1.00 92.44 91 THR A CA 1
ATOM 691 C C . THR A 1 91 ? 5.069 -2.082 -14.035 1.00 92.44 91 THR A C 1
ATOM 693 O O . THR A 1 91 ? 5.214 -3.288 -14.220 1.00 92.44 91 THR A O 1
ATOM 696 N N . GLN A 1 92 ? 4.901 -1.233 -15.048 1.00 89.12 92 GLN A N 1
ATOM 697 C CA . GLN A 1 92 ? 5.052 -1.658 -16.447 1.00 89.12 92 GLN A CA 1
ATOM 698 C C . GLN A 1 92 ? 6.460 -2.179 -16.788 1.00 89.12 92 GLN A C 1
ATOM 700 O O . GLN A 1 92 ? 6.645 -2.760 -17.851 1.00 89.12 92 GLN A O 1
ATOM 705 N N . ARG A 1 93 ? 7.451 -1.929 -15.925 1.00 87.62 93 ARG A N 1
ATOM 706 C CA . ARG A 1 93 ? 8.866 -2.237 -16.162 1.00 87.62 93 ARG A CA 1
ATOM 707 C C . ARG A 1 93 ? 9.389 -3.384 -15.317 1.00 87.62 93 ARG A C 1
ATOM 709 O O . ARG A 1 93 ? 10.534 -3.757 -15.502 1.00 87.62 93 ARG A O 1
ATOM 716 N N . GLY A 1 94 ? 8.602 -3.888 -14.370 1.00 91.56 94 GLY A N 1
ATOM 717 C CA . GLY A 1 94 ? 9.074 -4.923 -13.468 1.00 91.56 94 GLY A CA 1
ATOM 718 C C . GLY A 1 94 ? 8.398 -4.914 -12.106 1.00 91.56 94 GLY A C 1
ATOM 719 O O . GLY A 1 94 ? 7.273 -4.440 -11.927 1.00 91.56 94 GLY A O 1
ATOM 720 N N . ILE A 1 95 ? 9.103 -5.477 -11.131 1.00 94.06 95 ILE A N 1
ATOM 721 C CA . ILE A 1 95 ? 8.604 -5.739 -9.784 1.00 94.06 95 ILE A CA 1
ATOM 722 C C . ILE A 1 95 ? 9.591 -5.169 -8.771 1.00 94.06 95 ILE A C 1
ATOM 724 O O . ILE A 1 95 ? 10.798 -5.377 -8.873 1.00 94.06 95 ILE A O 1
ATOM 728 N N . GLN A 1 96 ? 9.070 -4.483 -7.760 1.00 94.38 96 GLN A N 1
ATOM 729 C CA . GLN A 1 96 ? 9.832 -4.030 -6.602 1.00 94.38 96 GLN A CA 1
ATOM 730 C C . GLN A 1 96 ? 9.215 -4.612 -5.340 1.00 94.38 96 GLN A C 1
ATOM 732 O O . GLN A 1 96 ? 8.000 -4.582 -5.150 1.00 94.38 96 GLN A O 1
ATOM 737 N N . ILE A 1 97 ? 10.059 -5.144 -4.468 1.00 96.31 97 ILE A N 1
ATOM 738 C CA . ILE A 1 97 ? 9.652 -5.744 -3.205 1.00 96.31 97 ILE A CA 1
ATOM 739 C C . ILE A 1 97 ? 10.243 -4.903 -2.086 1.00 96.31 97 ILE A C 1
ATOM 741 O O . ILE A 1 97 ? 11.438 -4.602 -2.074 1.00 96.31 97 ILE A O 1
ATOM 745 N N . PHE A 1 98 ? 9.396 -4.545 -1.135 1.00 96.00 98 PHE A N 1
ATOM 746 C CA . PHE A 1 98 ? 9.724 -3.761 0.040 1.00 96.00 98 PHE A CA 1
ATOM 747 C C . PHE A 1 98 ? 9.455 -4.564 1.311 1.00 96.00 98 PHE A C 1
ATOM 749 O O . PHE A 1 98 ? 8.662 -5.514 1.323 1.00 96.00 98 PHE A O 1
ATOM 756 N N . GLU A 1 99 ? 10.073 -4.123 2.404 1.00 95.06 99 GLU A N 1
ATOM 757 C CA . GLU A 1 99 ? 9.597 -4.456 3.744 1.00 95.06 99 GLU A CA 1
ATOM 758 C C . GLU A 1 99 ? 8.102 -4.107 3.883 1.00 95.06 99 GLU A C 1
ATOM 760 O O . GLU A 1 99 ? 7.610 -3.199 3.203 1.00 95.06 99 GLU A O 1
ATOM 765 N N . PRO A 1 100 ? 7.340 -4.811 4.739 1.00 93.69 100 PRO A N 1
ATOM 766 C CA . PRO A 1 100 ? 5.886 -4.670 4.774 1.00 93.69 100 PRO A CA 1
ATOM 767 C C . PRO A 1 100 ? 5.411 -3.273 5.200 1.00 93.69 100 PRO A C 1
ATOM 769 O O . PRO A 1 100 ? 4.281 -2.904 4.897 1.00 93.69 100 PRO A O 1
ATOM 772 N N . ASP A 1 101 ? 6.245 -2.472 5.858 1.00 90.06 101 ASP A N 1
ATOM 773 C CA . ASP A 1 101 ? 5.946 -1.073 6.180 1.00 90.06 101 ASP A CA 1
ATOM 774 C C . ASP A 1 101 ? 6.337 -0.087 5.060 1.00 90.06 101 ASP A C 1
ATOM 776 O O . ASP A 1 101 ? 6.113 1.119 5.190 1.00 90.06 101 ASP A O 1
ATOM 780 N N . GLY A 1 102 ? 6.945 -0.573 3.973 1.00 91.69 102 GLY A N 1
ATOM 781 C CA . GLY A 1 102 ? 7.434 0.229 2.856 1.00 91.69 102 GLY A CA 1
ATOM 782 C C . GLY A 1 102 ? 8.689 1.051 3.151 1.00 91.69 102 GLY A C 1
ATOM 783 O O . GLY A 1 102 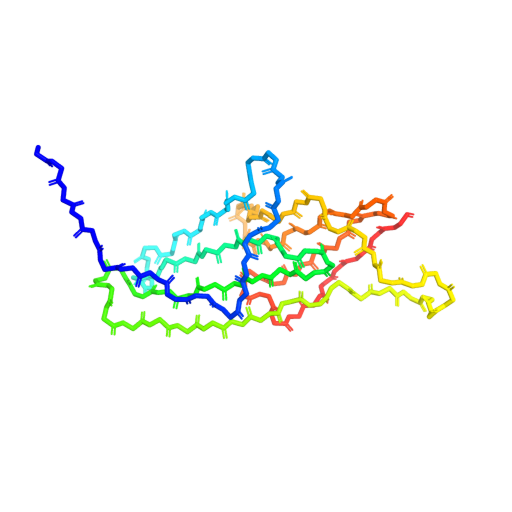? 8.965 2.005 2.424 1.00 91.69 102 GLY A O 1
ATOM 784 N N . SER A 1 103 ? 9.419 0.758 4.232 1.00 90.75 103 SER A N 1
ATOM 785 C CA . SER A 1 103 ? 10.605 1.526 4.640 1.00 90.75 103 SER A CA 1
ATOM 786 C C . SER A 1 103 ? 11.814 1.303 3.737 1.00 90.75 103 SER A C 1
ATOM 788 O O . SER A 1 103 ? 12.479 2.269 3.360 1.00 90.75 103 SER A O 1
ATOM 790 N N . ALA A 1 104 ? 12.074 0.051 3.370 1.00 92.50 104 ALA A N 1
ATOM 791 C CA . ALA A 1 104 ? 13.231 -0.350 2.587 1.00 92.50 104 ALA A CA 1
ATOM 792 C C . ALA A 1 104 ? 12.813 -1.237 1.414 1.00 92.50 104 ALA A C 1
ATOM 794 O O . ALA A 1 104 ? 11.958 -2.109 1.558 1.00 92.50 104 ALA A O 1
ATOM 795 N N . MET A 1 105 ? 13.434 -1.013 0.254 1.00 94.19 105 MET A N 1
ATOM 796 C CA . MET A 1 105 ? 13.341 -1.916 -0.893 1.00 94.19 105 MET A CA 1
ATOM 797 C C . MET A 1 105 ? 14.349 -3.044 -0.690 1.00 94.19 105 MET A C 1
ATOM 799 O O . MET A 1 105 ? 15.529 -2.771 -0.480 1.00 94.19 105 MET A O 1
ATOM 803 N N . ILE A 1 106 ? 13.888 -4.288 -0.750 1.00 95.00 106 ILE A N 1
ATOM 804 C CA . ILE A 1 106 ? 14.714 -5.476 -0.506 1.00 95.00 106 ILE A CA 1
ATOM 805 C C . ILE A 1 106 ? 15.089 -6.205 -1.793 1.00 95.00 106 ILE A C 1
ATOM 807 O O . ILE A 1 106 ? 16.086 -6.919 -1.829 1.00 95.00 106 ILE A O 1
ATOM 811 N N . TYR A 1 107 ? 14.284 -6.051 -2.842 1.00 93.50 107 TYR A N 1
ATOM 812 C CA . TYR A 1 107 ? 14.502 -6.713 -4.118 1.00 93.50 107 TYR A CA 1
ATOM 813 C C . TYR A 1 107 ? 13.849 -5.921 -5.243 1.00 93.50 107 TYR A C 1
ATOM 815 O O . TYR A 1 107 ? 12.823 -5.267 -5.045 1.00 93.50 107 TYR A O 1
ATOM 823 N N . TRP A 1 108 ? 14.436 -6.008 -6.429 1.00 91.00 108 TRP A N 1
ATOM 824 C CA . TRP A 1 108 ? 13.851 -5.486 -7.650 1.00 91.0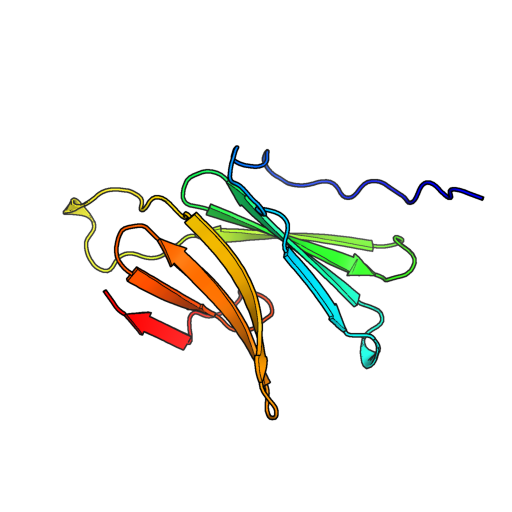0 108 TRP A CA 1
ATOM 825 C C . TRP A 1 108 ? 14.233 -6.376 -8.832 1.00 91.00 108 TRP A C 1
ATOM 827 O O . TRP A 1 108 ? 15.293 -7.003 -8.834 1.00 91.00 108 TRP A O 1
ATOM 837 N N . HIS A 1 109 ? 13.356 -6.420 -9.826 1.00 89.81 109 HIS A N 1
ATOM 838 C CA . HIS A 1 109 ? 13.581 -7.102 -11.092 1.00 89.81 109 HIS A CA 1
ATOM 839 C C . HIS A 1 109 ? 12.899 -6.325 -12.213 1.00 89.81 109 HIS A C 1
ATOM 841 O O . HIS A 1 109 ? 11.788 -5.832 -12.004 1.00 89.81 109 HIS A O 1
ATOM 847 N N . SER A 1 110 ? 13.559 -6.230 -13.367 1.00 83.50 110 SER A N 1
ATOM 848 C CA . SER A 1 110 ? 13.063 -5.600 -14.596 1.00 83.50 110 SER A CA 1
ATOM 849 C C . SER A 1 110 ? 13.091 -6.575 -15.757 1.00 83.50 110 SER A C 1
ATOM 851 O O . SER A 1 110 ? 14.184 -7.165 -15.933 1.00 83.50 110 SER A O 1
#

InterPro domains:
  IPR049546 WD repeat-containing protein 54, beta-propeller [PF21031] (1-110)

Sequence (110 aa):
MFRKDVPITMKSSASSLCNNLSVYVLSEKRQLNYAVVHKSLVNVACATTDGTSVTGRQIVCKEPSVTQGLPFVMQAKWIILPSRSLLVLTTQRGIQIFEPDGSAMIYWHS

pLDDT: mean 89.99, std 7.32, range [63.56, 97.38]

Radius of gyration: 14.48 Å; chains: 1; bounding box: 44×31×36 Å